Protein AF-A0A2N0KGY6-F1 (afdb_monomer_lite)

pLDDT: mean 91.1, std 5.98, range [61.97, 98.06]

Foldseek 3Di:
DDPCLQVLLVCLVVLVVVLVVVLVPDDPVCVVVSVVSNVVSVVVSVVSVVVCVVPDDPPDPDDRNDDDDDPD

Sequence (72 aa):
MNAFDQTALFMVIVVPLVGALISMFIAKDRPKDAWYFAILVSFITLVLSIAIFARYDYTAGGFQFTRDFQWL

Structure (mmCIF, N/CA/C/O backbone):
data_AF-A0A2N0KGY6-F1
#
_entry.id   AF-A0A2N0KGY6-F1
#
loop_
_atom_site.group_PDB
_atom_site.id
_atom_site.type_symbol
_atom_site.label_atom_id
_atom_site.label_alt_id
_atom_site.label_comp_id
_atom_site.label_asym_id
_atom_site.label_entity_id
_atom_site.label_seq_id
_atom_site.pdbx_PDB_ins_code
_atom_site.Cartn_x
_atom_site.Cartn_y
_atom_site.Cartn_z
_atom_site.occupancy
_atom_site.B_iso_or_equiv
_atom_site.auth_seq_id
_atom_site.auth_comp_id
_atom_site.auth_asym_id
_atom_site.auth_atom_id
_atom_site.pdbx_PDB_model_num
ATOM 1 N N . MET A 1 1 ? 5.073 -8.182 -20.043 1.00 61.97 1 MET A N 1
ATOM 2 C CA . MET A 1 1 ? 4.638 -7.580 -18.764 1.00 61.97 1 MET A CA 1
ATOM 3 C C . MET A 1 1 ? 5.471 -8.200 -17.664 1.00 61.97 1 MET A C 1
ATOM 5 O O . MET A 1 1 ? 5.559 -9.424 -17.625 1.00 61.97 1 MET A O 1
ATOM 9 N N . ASN A 1 2 ? 6.139 -7.394 -16.843 1.00 79.62 2 ASN A N 1
ATOM 10 C CA . ASN A 1 2 ? 6.911 -7.921 -15.726 1.00 79.62 2 ASN A CA 1
ATOM 11 C C . ASN A 1 2 ? 5.940 -8.456 -14.658 1.00 79.62 2 ASN A C 1
ATOM 13 O O . ASN A 1 2 ? 4.918 -7.828 -14.375 1.00 79.62 2 ASN A O 1
ATOM 17 N N . ALA A 1 3 ? 6.251 -9.609 -14.060 1.00 81.56 3 ALA A N 1
ATOM 18 C CA . ALA A 1 3 ? 5.487 -10.138 -12.929 1.00 81.56 3 ALA A CA 1
ATOM 19 C C . ALA A 1 3 ? 5.458 -9.133 -11.765 1.00 81.56 3 ALA A C 1
ATOM 21 O O . ALA A 1 3 ? 4.463 -9.039 -11.042 1.00 81.56 3 ALA A O 1
ATOM 22 N N . PHE A 1 4 ? 6.524 -8.339 -11.622 1.00 84.88 4 PHE A N 1
ATOM 23 C CA . PHE A 1 4 ? 6.585 -7.255 -10.654 1.00 84.88 4 PHE A CA 1
ATOM 24 C C . PHE A 1 4 ? 5.487 -6.209 -10.887 1.00 84.88 4 PHE A C 1
ATOM 26 O O . PHE A 1 4 ? 4.746 -5.930 -9.951 1.00 84.88 4 PHE A O 1
ATOM 33 N N . ASP A 1 5 ? 5.323 -5.695 -12.109 1.00 87.44 5 ASP A N 1
ATOM 34 C CA . ASP A 1 5 ? 4.381 -4.603 -12.406 1.00 87.44 5 ASP A CA 1
ATOM 35 C C . ASP A 1 5 ? 2.931 -5.009 -12.135 1.00 87.44 5 ASP A C 1
ATOM 37 O O . ASP A 1 5 ? 2.165 -4.264 -11.522 1.00 87.44 5 ASP A O 1
ATOM 41 N N . GLN A 1 6 ? 2.565 -6.234 -12.528 1.00 87.56 6 GLN A N 1
ATOM 42 C CA . GLN A 1 6 ? 1.227 -6.776 -12.285 1.00 87.56 6 GLN A CA 1
ATOM 43 C C . GLN A 1 6 ? 0.948 -6.940 -10.789 1.00 87.56 6 GLN A C 1
ATOM 45 O O . GLN A 1 6 ? -0.131 -6.587 -10.308 1.00 87.56 6 GLN A O 1
ATOM 50 N N . THR A 1 7 ? 1.926 -7.464 -10.048 1.00 91.56 7 THR A N 1
ATOM 51 C CA . THR A 1 7 ? 1.778 -7.704 -8.610 1.00 91.56 7 THR A CA 1
ATOM 52 C C . THR A 1 7 ? 1.778 -6.386 -7.833 1.00 91.56 7 THR A C 1
ATOM 54 O O . THR A 1 7 ? 0.971 -6.212 -6.924 1.00 91.56 7 THR A O 1
ATOM 57 N N . ALA A 1 8 ? 2.628 -5.432 -8.215 1.00 92.31 8 ALA A N 1
ATOM 58 C CA . ALA A 1 8 ? 2.709 -4.092 -7.644 1.00 92.31 8 ALA A CA 1
ATOM 59 C C . ALA A 1 8 ? 1.391 -3.321 -7.794 1.00 92.31 8 ALA A C 1
ATOM 61 O O . ALA A 1 8 ? 0.851 -2.834 -6.799 1.00 92.31 8 ALA A O 1
ATOM 62 N N . LEU A 1 9 ? 0.845 -3.276 -9.016 1.00 92.88 9 LEU A N 1
ATOM 63 C CA . LEU A 1 9 ? -0.443 -2.643 -9.302 1.00 92.88 9 LEU A CA 1
ATOM 64 C C . LEU A 1 9 ? -1.558 -3.253 -8.447 1.00 92.88 9 LEU A C 1
ATOM 66 O O . LEU A 1 9 ? -2.329 -2.538 -7.809 1.00 92.88 9 LEU A O 1
ATOM 70 N N . PHE A 1 10 ? -1.629 -4.585 -8.415 1.00 94.12 10 PHE A N 1
ATOM 71 C CA . PHE A 1 10 ? -2.643 -5.288 -7.640 1.00 94.12 10 PHE A CA 1
ATOM 72 C C . PHE A 1 10 ? -2.513 -5.010 -6.139 1.00 94.12 10 PHE A C 1
ATOM 74 O O . PHE A 1 10 ? -3.512 -4.702 -5.491 1.00 94.12 10 PHE A O 1
ATOM 81 N N . MET A 1 11 ? -1.297 -5.062 -5.589 1.00 94.25 11 MET A N 1
ATOM 82 C CA . MET A 1 11 ? -1.052 -4.825 -4.165 1.00 94.25 11 MET A CA 1
ATOM 83 C C . MET A 1 11 ? -1.419 -3.401 -3.734 1.00 94.25 11 MET A C 1
ATOM 85 O O . MET A 1 11 ? -2.063 -3.244 -2.699 1.00 94.25 11 MET A O 1
ATOM 89 N N . VAL A 1 12 ? -1.081 -2.375 -4.523 1.00 94.88 12 VAL A N 1
ATOM 90 C CA . VAL A 1 12 ? -1.430 -0.976 -4.198 1.00 94.88 12 VAL A CA 1
ATOM 91 C C . VAL A 1 12 ? -2.937 -0.741 -4.140 1.00 94.88 12 VAL A C 1
ATOM 93 O O . VAL A 1 12 ? -3.387 0.098 -3.366 1.00 94.88 12 VAL A O 1
ATOM 96 N N . ILE A 1 13 ? -3.725 -1.494 -4.907 1.00 94.50 13 ILE A N 1
ATOM 97 C CA . ILE A 1 13 ? -5.190 -1.403 -4.879 1.00 94.50 13 ILE A CA 1
ATOM 98 C C . ILE A 1 13 ? -5.762 -2.239 -3.726 1.00 94.50 13 ILE A C 1
ATOM 100 O O . ILE A 1 13 ? -6.607 -1.769 -2.963 1.00 94.50 13 ILE A O 1
ATOM 104 N N . VAL A 1 14 ? -5.315 -3.489 -3.588 1.00 96.38 14 VAL A N 1
ATOM 105 C CA . VAL A 1 14 ? -5.924 -4.459 -2.668 1.00 96.38 14 VAL A CA 1
ATOM 106 C C . VAL A 1 14 ? -5.583 -4.186 -1.213 1.00 96.38 14 VAL A C 1
ATOM 108 O O . VAL A 1 14 ? -6.442 -4.379 -0.362 1.00 96.38 14 VAL A O 1
ATOM 111 N N . VAL A 1 15 ? -4.378 -3.716 -0.896 1.00 96.44 15 VAL A N 1
ATOM 112 C CA . VAL A 1 15 ? -3.974 -3.461 0.496 1.00 96.44 15 VAL A CA 1
ATOM 113 C C . VAL A 1 15 ? -4.862 -2.422 1.195 1.00 96.44 15 VAL A C 1
ATOM 115 O O . VAL A 1 15 ? -5.424 -2.757 2.242 1.00 96.44 15 VAL A O 1
ATOM 118 N N . PRO A 1 16 ? -5.065 -1.201 0.659 1.00 96.12 16 PRO A N 1
ATOM 119 C CA . PRO A 1 16 ? -5.964 -0.236 1.289 1.00 96.12 16 PRO A CA 1
ATOM 120 C C . PRO A 1 16 ? -7.427 -0.694 1.252 1.00 96.12 16 PRO A C 1
ATOM 122 O O . PRO A 1 16 ? -8.159 -0.443 2.207 1.00 96.12 16 PRO A O 1
ATOM 125 N N . LEU A 1 17 ? -7.851 -1.416 0.206 1.00 97.00 17 LEU A N 1
ATOM 126 C CA . LEU A 1 17 ? -9.209 -1.958 0.110 1.00 97.00 17 LEU A CA 1
ATOM 127 C C . LEU A 1 17 ? -9.489 -3.004 1.199 1.00 97.00 17 LEU A C 1
ATOM 129 O O . LEU A 1 17 ? -10.485 -2.908 1.910 1.00 97.00 17 LEU A O 1
ATOM 133 N N . VAL A 1 18 ? -8.602 -3.986 1.359 1.00 97.12 18 VAL A N 1
ATOM 134 C CA . VAL A 1 18 ? -8.701 -5.013 2.405 1.00 97.12 18 VAL A CA 1
ATOM 135 C C . VAL A 1 18 ? -8.601 -4.371 3.781 1.00 97.12 18 VAL A C 1
ATOM 137 O O . VAL A 1 18 ? -9.369 -4.732 4.667 1.00 97.12 18 VAL A O 1
ATOM 140 N N . GLY A 1 19 ? -7.726 -3.378 3.958 1.00 95.12 19 GLY A N 1
ATOM 141 C CA . GLY A 1 19 ? -7.683 -2.584 5.180 1.00 95.12 19 GLY A CA 1
ATOM 142 C C . GLY A 1 19 ? -9.035 -1.939 5.491 1.00 95.12 19 GLY A C 1
ATOM 143 O O . GLY A 1 19 ? -9.568 -2.121 6.581 1.00 95.12 19 GLY A O 1
ATOM 144 N N . ALA A 1 20 ? -9.651 -1.265 4.521 1.00 94.50 20 ALA A N 1
ATOM 145 C CA . ALA A 1 20 ? -10.978 -0.679 4.695 1.00 94.50 20 ALA A CA 1
ATOM 146 C C . ALA A 1 20 ? -12.038 -1.736 5.065 1.00 94.50 20 ALA A C 1
ATOM 148 O O . ALA A 1 20 ? -12.789 -1.534 6.019 1.00 94.50 20 ALA A O 1
ATOM 149 N N . LEU A 1 21 ? -12.054 -2.888 4.389 1.00 96.50 21 LEU A N 1
ATOM 150 C CA . LEU A 1 21 ? -12.976 -3.988 4.700 1.00 96.50 21 LEU A CA 1
ATOM 151 C C . LEU A 1 21 ? -12.767 -4.542 6.116 1.00 96.50 21 LEU A C 1
ATOM 153 O O . LEU A 1 21 ? -13.735 -4.743 6.842 1.00 96.50 21 LEU A O 1
ATOM 157 N N . ILE A 1 22 ? -11.518 -4.743 6.542 1.00 95.12 22 ILE A N 1
ATOM 158 C CA . ILE A 1 22 ? -11.202 -5.208 7.900 1.00 95.12 22 ILE A CA 1
ATOM 159 C C . ILE A 1 22 ? -11.642 -4.173 8.940 1.00 95.12 22 ILE A C 1
ATOM 161 O O . ILE A 1 22 ? -12.179 -4.542 9.984 1.00 95.12 22 ILE A O 1
ATOM 165 N N . SER A 1 23 ? -11.479 -2.878 8.647 1.00 92.69 23 SER A N 1
ATOM 166 C CA . SER A 1 23 ? -11.874 -1.807 9.568 1.00 92.69 23 SER A CA 1
ATOM 167 C C . SER A 1 23 ? -13.370 -1.815 9.898 1.00 92.69 23 SER A C 1
ATOM 169 O O . SER A 1 23 ? -13.745 -1.409 10.995 1.00 92.69 23 SER A O 1
ATOM 171 N N . MET A 1 24 ? -14.219 -2.354 9.011 1.00 92.62 24 MET A N 1
ATOM 172 C CA . MET A 1 24 ? -15.661 -2.488 9.254 1.00 92.62 24 MET A CA 1
ATOM 173 C C . MET A 1 24 ? -15.988 -3.438 10.412 1.00 92.62 24 MET A C 1
ATOM 175 O O . MET A 1 24 ? -17.059 -3.330 11.004 1.00 92.62 24 MET A O 1
ATOM 179 N N . PHE A 1 25 ? -15.079 -4.357 10.746 1.00 93.56 25 PHE A N 1
ATOM 180 C CA . PHE A 1 25 ? -15.241 -5.287 11.863 1.00 93.56 25 PHE A CA 1
ATOM 181 C C . PHE A 1 25 ? -14.710 -4.726 13.191 1.00 93.56 25 PHE A C 1
ATOM 183 O O . PHE A 1 25 ? -14.850 -5.377 14.226 1.00 93.56 25 PHE A O 1
ATOM 1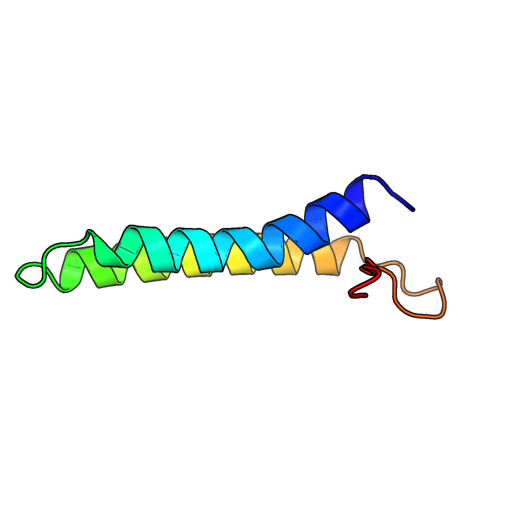90 N N . ILE A 1 26 ? -14.104 -3.532 13.191 1.00 91.00 26 ILE A N 1
ATOM 191 C CA . ILE A 1 26 ? -13.623 -2.892 14.417 1.00 91.00 26 ILE A CA 1
ATOM 192 C C . ILE A 1 26 ? -14.810 -2.272 15.154 1.00 91.00 26 ILE A C 1
ATOM 194 O O . ILE A 1 26 ? -15.589 -1.495 14.601 1.00 91.00 26 ILE A O 1
ATOM 198 N N . ALA A 1 27 ? -14.946 -2.629 16.429 1.00 84.12 27 ALA A N 1
ATOM 199 C CA . ALA A 1 27 ? -16.060 -2.200 17.253 1.00 84.12 27 ALA A CA 1
ATOM 200 C C . ALA A 1 27 ? -16.041 -0.676 17.493 1.00 84.12 27 ALA A C 1
ATOM 202 O O . ALA A 1 27 ? -15.004 -0.066 17.767 1.00 84.12 27 ALA A O 1
ATOM 203 N N . LYS A 1 28 ? -17.217 -0.046 17.377 1.00 82.69 28 LYS A N 1
ATOM 204 C CA . LYS A 1 28 ? -17.390 1.419 17.428 1.00 82.69 28 LYS A CA 1
ATOM 205 C C . LYS A 1 28 ? -17.006 2.036 18.779 1.00 82.69 28 LYS A C 1
ATOM 207 O O . LYS A 1 28 ? -16.668 3.215 18.846 1.00 82.69 28 LYS A O 1
ATOM 212 N N . ASP A 1 29 ? -17.064 1.254 19.848 1.00 88.06 29 ASP A N 1
ATOM 213 C CA . ASP A 1 29 ? -16.685 1.637 21.209 1.00 88.06 29 ASP A CA 1
ATOM 214 C C . ASP A 1 29 ? -15.167 1.818 21.387 1.00 88.06 29 ASP A C 1
ATOM 216 O O . ASP A 1 29 ? -14.734 2.382 22.393 1.00 88.06 29 ASP A O 1
ATOM 220 N N . ARG A 1 30 ? -14.351 1.412 20.400 1.00 87.25 30 ARG A N 1
ATOM 221 C CA . ARG A 1 30 ? -12.883 1.517 20.436 1.00 87.25 30 ARG A CA 1
ATOM 222 C C . ARG A 1 30 ? -12.321 2.353 19.279 1.00 87.25 30 ARG A C 1
ATOM 224 O O . ARG A 1 30 ? -11.584 1.842 18.435 1.00 87.25 30 ARG A O 1
ATOM 231 N N . PRO A 1 31 ? -12.580 3.675 19.250 1.00 87.44 31 PRO A N 1
ATOM 232 C CA . PRO A 1 31 ? -12.113 4.542 18.165 1.00 87.44 31 PRO A CA 1
ATOM 233 C C . PRO A 1 31 ? -10.582 4.610 18.060 1.00 87.44 31 PRO A C 1
ATOM 235 O O . PRO A 1 31 ? -10.048 4.824 16.974 1.00 87.44 31 PRO A O 1
ATOM 238 N N . LYS A 1 32 ? -9.861 4.401 19.171 1.00 92.19 32 LYS A N 1
ATOM 239 C CA . LYS A 1 32 ? -8.391 4.358 19.178 1.00 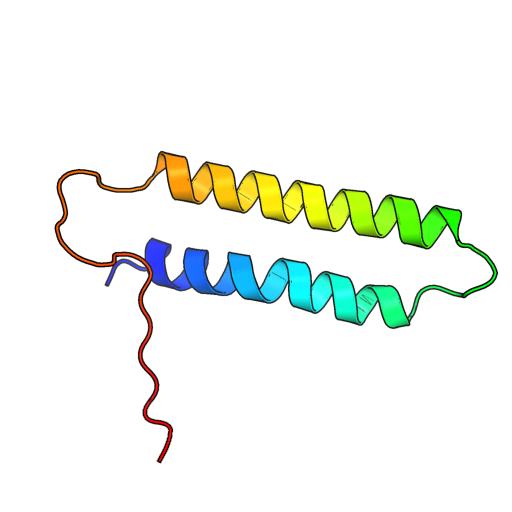92.19 32 LYS A CA 1
ATOM 240 C C . LYS A 1 32 ? -7.849 3.163 18.392 1.00 92.19 32 LYS A C 1
ATOM 242 O O . LYS A 1 32 ? -6.896 3.333 17.640 1.00 92.19 32 LYS A O 1
ATOM 247 N N . ASP A 1 33 ? -8.473 1.994 18.516 1.00 91.62 33 ASP A N 1
ATOM 248 C CA . ASP A 1 33 ? -8.038 0.773 17.828 1.00 91.62 33 ASP A CA 1
ATOM 249 C C . ASP A 1 33 ? -8.218 0.923 16.311 1.00 91.62 33 ASP A C 1
ATOM 251 O O . ASP A 1 33 ? -7.302 0.630 15.543 1.00 91.62 33 ASP A O 1
ATOM 255 N N . ALA A 1 34 ? -9.357 1.486 15.886 1.00 91.62 34 ALA A N 1
ATOM 256 C CA . ALA A 1 34 ? -9.611 1.823 14.485 1.00 91.62 34 ALA A CA 1
ATOM 257 C C . ALA A 1 34 ? -8.582 2.824 13.934 1.00 91.62 34 ALA A C 1
ATOM 259 O O . ALA A 1 34 ? -8.106 2.669 12.809 1.00 91.62 34 ALA A O 1
ATOM 260 N N . TRP A 1 35 ? -8.204 3.827 14.732 1.00 93.00 35 TRP A N 1
ATOM 261 C CA . TRP A 1 35 ? -7.215 4.830 14.341 1.00 93.00 35 TRP A CA 1
ATOM 262 C C . TRP A 1 35 ? -5.815 4.233 14.149 1.00 93.00 35 TRP A C 1
ATOM 264 O O . TRP A 1 35 ? -5.198 4.445 13.105 1.00 93.00 35 TRP A O 1
ATOM 274 N N . TYR A 1 36 ? -5.330 3.429 15.102 1.00 95.75 36 TYR A N 1
ATOM 275 C CA . TYR A 1 36 ? -4.036 2.748 14.968 1.00 95.75 36 TYR A CA 1
ATOM 276 C C . TYR A 1 36 ? -4.017 1.773 13.791 1.00 95.75 36 TYR A C 1
ATOM 278 O O . TYR A 1 36 ? -3.030 1.707 13.056 1.00 95.75 36 TYR A O 1
ATOM 286 N N . PHE A 1 37 ? -5.116 1.050 13.578 1.00 95.31 37 PHE A N 1
ATOM 287 C CA . PHE A 1 37 ? -5.253 0.155 12.439 1.00 95.31 37 PHE A CA 1
ATOM 288 C C . PHE A 1 37 ? -5.193 0.916 11.104 1.00 95.31 37 PHE A C 1
ATOM 290 O O . PHE A 1 37 ? -4.439 0.532 10.209 1.00 95.31 37 PHE A O 1
ATOM 297 N N . ALA A 1 38 ? -5.909 2.038 10.983 1.00 95.00 38 ALA A N 1
ATOM 298 C CA . ALA A 1 38 ? -5.872 2.876 9.786 1.00 95.00 38 ALA A CA 1
ATOM 299 C C . ALA A 1 38 ? -4.467 3.439 9.507 1.00 95.00 38 ALA A C 1
ATOM 301 O O . ALA A 1 38 ? -4.033 3.464 8.351 1.00 95.00 38 ALA A O 1
ATOM 302 N N . ILE A 1 39 ? -3.727 3.836 10.550 1.00 97.12 39 ILE A N 1
ATOM 303 C CA . ILE A 1 39 ? -2.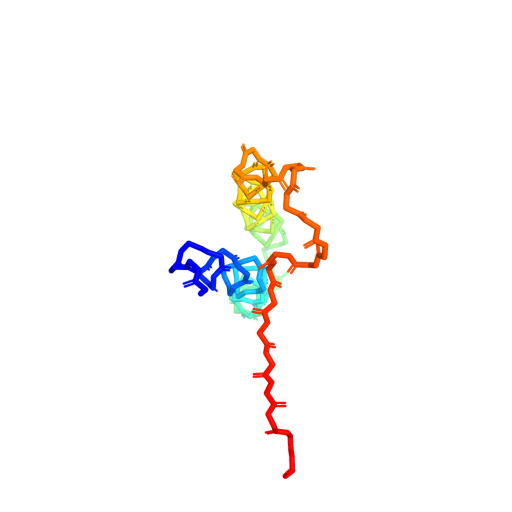324 4.263 10.425 1.00 97.12 39 ILE A CA 1
ATOM 304 C C . ILE A 1 39 ? -1.457 3.129 9.894 1.00 97.12 39 ILE A C 1
ATOM 306 O O . ILE A 1 39 ? -0.678 3.347 8.969 1.00 97.12 39 ILE A O 1
ATOM 310 N N . LEU A 1 40 ? -1.602 1.921 10.441 1.00 97.31 40 LEU A N 1
ATOM 311 C CA . LEU A 1 40 ? -0.830 0.759 10.012 1.00 97.31 40 LEU A CA 1
ATOM 312 C C . LEU A 1 40 ? -1.083 0.434 8.534 1.00 97.31 40 LEU A C 1
ATOM 314 O O . LEU A 1 40 ? -0.132 0.283 7.769 1.00 97.31 40 LEU A O 1
ATOM 318 N N . VAL A 1 41 ? -2.348 0.396 8.105 1.00 97.38 41 VAL A N 1
ATOM 319 C CA . VAL A 1 41 ? -2.715 0.158 6.696 1.00 97.38 41 VAL A CA 1
ATOM 320 C C . VAL A 1 41 ? -2.152 1.254 5.786 1.00 97.38 41 VAL A C 1
ATOM 322 O O . VAL A 1 41 ? -1.592 0.960 4.725 1.00 97.38 41 VAL A O 1
ATOM 325 N N . SER A 1 42 ? -2.256 2.517 6.206 1.00 97.12 42 SER A N 1
ATOM 326 C CA . SER A 1 42 ? -1.731 3.660 5.449 1.00 97.12 42 SER A CA 1
ATOM 327 C C . SER A 1 42 ? -0.211 3.597 5.320 1.00 97.12 42 SER A C 1
ATOM 329 O O . SER A 1 42 ? 0.327 3.826 4.240 1.00 97.12 42 SER A O 1
ATOM 331 N N . PHE A 1 43 ? 0.485 3.221 6.393 1.00 98.06 43 PHE A N 1
ATOM 332 C CA . PHE A 1 43 ? 1.933 3.056 6.396 1.00 98.06 43 PHE A CA 1
ATOM 333 C C . PHE A 1 43 ? 2.382 1.944 5.441 1.00 98.06 43 PHE A C 1
ATOM 335 O O . PHE A 1 43 ? 3.287 2.161 4.639 1.00 98.06 43 PHE A O 1
ATOM 342 N N . ILE A 1 44 ? 1.712 0.785 5.449 1.00 97.62 44 ILE A N 1
ATOM 343 C CA . ILE A 1 44 ? 2.003 -0.303 4.499 1.00 97.62 44 ILE A CA 1
ATOM 344 C C . ILE A 1 44 ? 1.785 0.173 3.055 1.00 97.62 44 ILE A C 1
ATOM 346 O O . ILE A 1 44 ? 2.628 -0.063 2.189 1.00 97.62 44 ILE A O 1
ATOM 350 N N . THR A 1 45 ? 0.688 0.889 2.797 1.00 97.12 45 THR A N 1
ATOM 351 C CA . THR A 1 45 ? 0.372 1.431 1.463 1.00 97.12 45 THR A CA 1
ATOM 352 C C . THR A 1 45 ? 1.424 2.445 0.999 1.00 97.12 45 THR A C 1
ATOM 354 O O . THR A 1 45 ? 1.826 2.443 -0.167 1.00 97.12 45 THR A O 1
ATOM 357 N N . LEU A 1 46 ? 1.927 3.277 1.913 1.00 97.62 46 LEU A N 1
ATOM 358 C CA . LEU A 1 46 ? 3.002 4.227 1.638 1.00 97.62 46 LEU A CA 1
ATOM 359 C C . LEU A 1 46 ? 4.312 3.511 1.293 1.00 97.62 46 LEU A C 1
ATOM 361 O O . LEU A 1 46 ? 4.943 3.843 0.292 1.00 97.62 46 LEU A O 1
ATOM 365 N N . VAL A 1 47 ? 4.703 2.504 2.080 1.00 97.56 47 VAL A N 1
ATOM 366 C CA . VAL A 1 47 ? 5.916 1.710 1.824 1.00 97.56 47 VAL A CA 1
ATOM 367 C C . VAL A 1 47 ? 5.841 1.026 0.458 1.00 97.56 47 VAL A C 1
ATOM 369 O O . VAL A 1 47 ? 6.807 1.079 -0.304 1.00 97.56 47 VAL A O 1
ATOM 372 N N . LEU A 1 48 ? 4.688 0.445 0.108 1.00 95.94 48 LEU A N 1
ATOM 373 C CA . LEU A 1 48 ? 4.461 -0.134 -1.219 1.00 95.94 48 LEU A CA 1
ATOM 374 C C . LEU A 1 48 ? 4.596 0.915 -2.325 1.00 95.94 48 LEU A C 1
ATOM 376 O O . LEU A 1 48 ? 5.283 0.672 -3.313 1.00 95.94 48 LEU A O 1
ATOM 380 N N . SER A 1 49 ? 4.000 2.094 -2.140 1.00 96.06 49 SER A N 1
ATOM 381 C CA . SER A 1 49 ? 4.073 3.186 -3.118 1.00 96.06 49 SER A CA 1
ATOM 382 C C . SER A 1 49 ? 5.514 3.654 -3.345 1.00 96.06 49 SER A C 1
ATOM 384 O O . SER A 1 49 ? 5.932 3.829 -4.488 1.00 96.06 49 SER A O 1
ATOM 386 N N . ILE A 1 50 ? 6.309 3.785 -2.277 1.00 97.19 50 ILE A N 1
ATOM 387 C CA . ILE A 1 50 ? 7.737 4.129 -2.369 1.00 97.19 50 ILE A CA 1
ATOM 388 C C . ILE A 1 50 ? 8.519 3.023 -3.087 1.00 97.19 50 ILE A C 1
ATOM 390 O O . ILE A 1 50 ? 9.341 3.320 -3.950 1.00 97.19 50 ILE A O 1
ATOM 394 N N . ALA A 1 51 ? 8.263 1.751 -2.770 1.00 93.88 51 ALA A N 1
ATOM 395 C CA . ALA A 1 51 ? 8.942 0.623 -3.410 1.00 93.88 51 ALA A CA 1
ATOM 396 C C . ALA A 1 51 ? 8.665 0.552 -4.922 1.00 93.88 51 ALA A C 1
ATOM 398 O O . ALA A 1 51 ? 9.557 0.214 -5.701 1.00 93.88 51 ALA A O 1
ATOM 399 N N . ILE A 1 52 ? 7.442 0.890 -5.332 1.00 93.62 52 ILE A N 1
ATOM 400 C CA . ILE A 1 52 ? 7.031 0.985 -6.736 1.00 93.62 52 ILE A CA 1
ATOM 401 C C . ILE A 1 52 ? 7.732 2.157 -7.416 1.00 93.62 52 ILE A C 1
ATOM 403 O O . ILE A 1 52 ? 8.337 1.977 -8.469 1.00 93.62 52 ILE A O 1
ATOM 407 N N . PHE 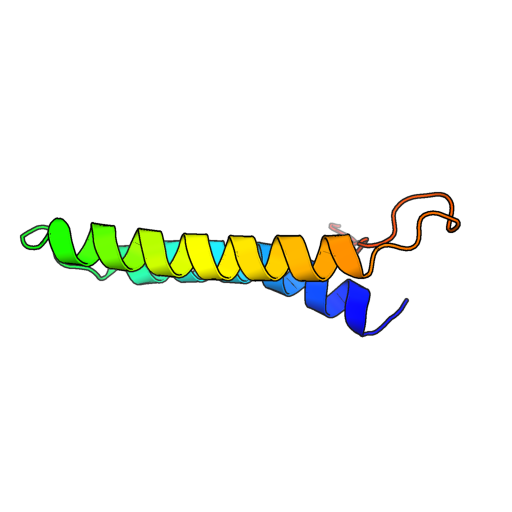A 1 53 ? 7.717 3.331 -6.784 1.00 93.12 53 PHE A N 1
ATOM 408 C CA . PHE A 1 53 ? 8.386 4.524 -7.294 1.00 93.12 53 PHE A CA 1
ATOM 409 C C . PHE A 1 53 ? 9.897 4.314 -7.481 1.00 93.12 53 PHE A C 1
ATOM 411 O O . PHE A 1 53 ? 10.458 4.691 -8.506 1.00 93.12 53 PHE A O 1
ATOM 418 N N . ALA A 1 54 ? 10.556 3.651 -6.529 1.00 92.62 54 ALA A N 1
ATOM 419 C CA . ALA A 1 54 ? 11.988 3.364 -6.593 1.00 92.62 54 ALA A CA 1
ATOM 420 C C . ALA A 1 54 ? 12.375 2.401 -7.730 1.00 92.62 54 ALA A C 1
ATOM 422 O O . ALA A 1 54 ? 13.529 2.382 -8.150 1.00 92.62 54 ALA A O 1
ATOM 423 N N . ARG A 1 55 ? 11.430 1.585 -8.210 1.00 89.94 55 ARG A N 1
ATOM 424 C CA . ARG A 1 55 ? 11.636 0.614 -9.296 1.00 89.94 55 ARG A CA 1
ATOM 425 C C . ARG A 1 55 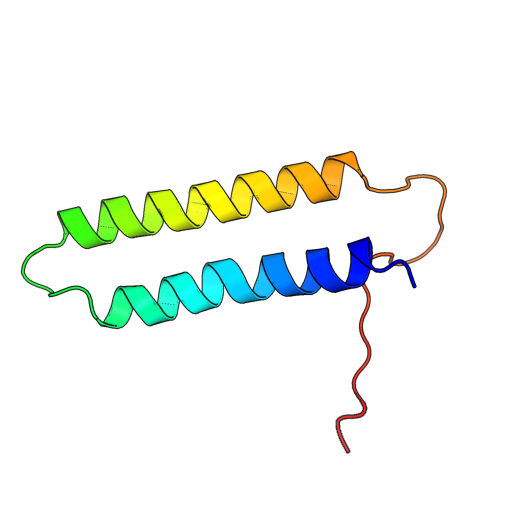? 11.072 1.076 -10.639 1.00 89.94 55 ARG A C 1
ATOM 427 O O . ARG A 1 55 ? 11.117 0.310 -11.594 1.00 89.94 55 ARG A O 1
ATOM 434 N N . TYR A 1 56 ? 10.542 2.294 -10.705 1.00 89.94 56 TYR A N 1
ATOM 435 C CA . TYR A 1 56 ? 10.001 2.866 -11.928 1.00 89.94 56 TYR A CA 1
ATOM 436 C C . TYR A 1 56 ? 11.107 3.094 -12.968 1.00 89.94 56 TYR A C 1
ATOM 438 O O . TYR A 1 56 ? 12.141 3.688 -12.657 1.00 89.94 56 TYR A O 1
ATOM 446 N N . ASP A 1 57 ? 10.887 2.648 -14.206 1.00 90.12 57 ASP A N 1
ATOM 447 C CA . ASP A 1 57 ? 11.836 2.861 -15.302 1.00 90.12 57 ASP A CA 1
ATOM 448 C C . ASP A 1 57 ? 11.577 4.211 -15.987 1.00 90.12 57 ASP A C 1
ATOM 450 O O . ASP A 1 57 ? 10.660 4.364 -16.783 1.00 90.12 57 ASP A O 1
ATOM 454 N N . TYR A 1 58 ? 12.400 5.218 -15.723 1.00 88.25 58 TYR A N 1
ATOM 455 C CA . TYR A 1 58 ? 12.210 6.551 -16.309 1.00 88.25 58 TYR A CA 1
ATOM 456 C C . TYR A 1 58 ? 12.468 6.621 -17.822 1.00 88.25 58 TYR A C 1
ATOM 458 O O . TYR A 1 58 ? 12.153 7.633 -18.447 1.00 88.25 58 TYR A O 1
ATOM 466 N N . THR A 1 59 ? 13.056 5.578 -18.410 1.00 89.62 59 THR A N 1
ATOM 467 C CA . THR A 1 59 ? 13.395 5.524 -19.838 1.00 89.62 59 THR A CA 1
ATOM 468 C C . THR A 1 59 ? 12.348 4.790 -20.667 1.00 89.62 59 THR A C 1
ATOM 470 O O . THR A 1 59 ? 12.251 5.012 -21.876 1.00 89.62 59 THR A O 1
ATOM 473 N N . ALA A 1 60 ? 11.522 3.960 -20.028 1.00 85.81 60 ALA A N 1
ATOM 474 C CA . ALA A 1 60 ? 10.400 3.309 -20.680 1.00 85.81 60 ALA A CA 1
ATOM 475 C C . ALA A 1 60 ? 9.267 4.322 -20.924 1.00 85.81 60 ALA A C 1
ATOM 477 O O . ALA A 1 60 ? 8.680 4.870 -19.991 1.00 85.81 60 ALA A O 1
ATOM 478 N N . GLY A 1 61 ? 8.959 4.576 -22.198 1.00 81.69 61 GLY A N 1
ATOM 479 C CA . GLY A 1 61 ? 7.820 5.404 -22.595 1.00 81.69 61 GLY A CA 1
ATOM 480 C C . GLY A 1 61 ? 6.473 4.716 -22.332 1.00 81.69 61 GLY A C 1
ATOM 481 O O . GLY A 1 61 ? 6.371 3.493 -22.377 1.00 81.69 61 GLY A O 1
ATOM 482 N N . GLY A 1 62 ? 5.422 5.509 -22.106 1.00 86.38 62 GLY A N 1
ATOM 483 C CA . GLY A 1 62 ? 4.066 5.010 -21.838 1.00 86.38 62 GLY A CA 1
ATOM 484 C C . GLY A 1 62 ? 3.803 4.669 -20.364 1.00 86.38 62 GLY A C 1
ATOM 485 O O . GLY A 1 62 ? 4.566 5.044 -19.478 1.00 86.38 62 GLY A O 1
ATOM 486 N N . PHE A 1 63 ? 2.685 3.990 -20.088 1.00 87.38 63 PHE A N 1
ATOM 487 C CA . PHE A 1 63 ? 2.326 3.539 -18.737 1.00 87.38 63 PHE A CA 1
ATOM 488 C C . PHE A 1 63 ? 2.919 2.152 -18.442 1.00 87.38 63 PHE A C 1
ATOM 490 O O . PHE A 1 63 ? 2.765 1.237 -19.247 1.00 87.38 63 PHE A O 1
ATOM 497 N N . GLN A 1 64 ? 3.545 1.981 -17.272 1.00 86.50 64 GLN A N 1
ATOM 498 C CA . GLN A 1 64 ? 4.188 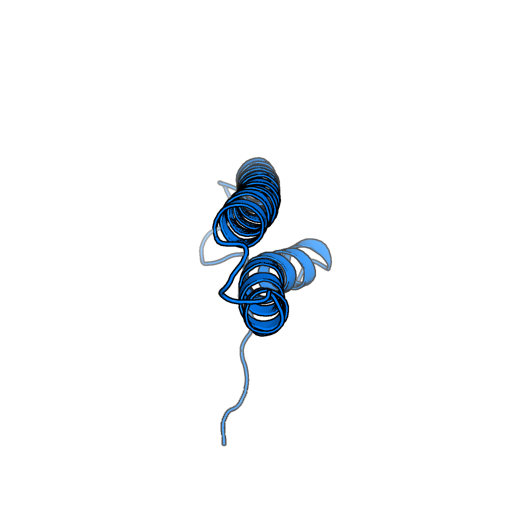0.714 -16.871 1.00 86.50 64 GLN A CA 1
ATOM 499 C C . GLN A 1 64 ? 3.262 -0.219 -16.085 1.00 86.50 64 GLN A C 1
ATOM 501 O O . GLN A 1 64 ? 3.193 -1.416 -16.352 1.00 86.50 64 GLN A O 1
ATOM 506 N N . PHE A 1 65 ? 2.509 0.324 -15.130 1.00 89.31 65 PHE A N 1
ATOM 507 C CA . PHE A 1 65 ? 1.607 -0.447 -14.274 1.00 89.31 65 PHE A CA 1
ATOM 508 C C . PHE A 1 65 ? 0.206 -0.522 -14.889 1.00 89.31 65 PHE A C 1
ATOM 510 O O . PHE A 1 65 ? -0.736 0.077 -14.372 1.00 89.31 65 PHE A O 1
ATOM 517 N N . THR A 1 66 ? 0.064 -1.228 -16.013 1.00 88.94 66 THR A N 1
ATOM 518 C CA . THR A 1 66 ? -1.221 -1.370 -16.717 1.00 88.94 66 THR A CA 1
ATOM 519 C C . THR A 1 66 ? -1.768 -2.788 -16.644 1.00 88.94 66 THR A C 1
ATOM 521 O O . THR A 1 66 ? -1.036 -3.781 -16.615 1.00 88.94 66 THR A O 1
ATOM 524 N N . ARG A 1 67 ? -3.098 -2.884 -16.594 1.00 85.50 67 ARG A N 1
ATOM 525 C CA . ARG A 1 67 ? -3.828 -4.142 -16.710 1.00 85.50 67 ARG A CA 1
ATOM 526 C C . ARG A 1 67 ? -5.180 -3.862 -17.345 1.00 85.50 67 ARG A C 1
ATOM 528 O O . ARG A 1 67 ? -6.014 -3.202 -16.730 1.00 85.50 67 ARG A O 1
ATOM 535 N N . ASP A 1 68 ? -5.374 -4.386 -18.545 1.00 86.56 68 ASP A N 1
ATOM 536 C CA . ASP A 1 68 ? -6.620 -4.239 -19.285 1.00 86.56 68 ASP A CA 1
ATOM 537 C C . ASP A 1 68 ? -7.561 -5.405 -18.990 1.00 86.56 68 ASP A C 1
ATOM 539 O O . ASP A 1 68 ? -7.142 -6.560 -18.871 1.00 86.56 68 ASP A O 1
ATOM 543 N N . PHE A 1 69 ? -8.847 -5.089 -18.877 1.00 84.50 69 PHE A N 1
ATOM 544 C CA . PHE A 1 69 ? -9.913 -6.066 -18.724 1.00 84.50 69 PHE A CA 1
ATOM 545 C C . PHE A 1 69 ? -10.975 -5.801 -19.771 1.00 84.50 69 PHE A C 1
ATOM 547 O O . PHE A 1 69 ? -11.500 -4.691 -19.864 1.00 84.50 69 PHE A O 1
ATOM 554 N N . GLN A 1 70 ? -11.314 -6.832 -20.536 1.00 89.69 70 GLN A N 1
ATOM 555 C CA . GLN A 1 70 ? -12.488 -6.770 -21.385 1.00 89.69 70 GLN A CA 1
ATOM 556 C C . GLN A 1 70 ? -13.724 -6.817 -20.482 1.00 89.69 70 GLN A C 1
ATOM 558 O O . GLN A 1 70 ? -13.936 -7.786 -19.754 1.00 89.69 70 GLN A O 1
ATOM 563 N N . TRP A 1 71 ? -14.490 -5.728 -20.479 1.00 84.00 71 TRP A N 1
ATOM 564 C CA . TRP A 1 71 ? -15.627 -5.563 -19.574 1.00 84.00 71 TRP A CA 1
ATOM 565 C C . TRP A 1 71 ? -16.946 -6.105 -20.155 1.00 84.00 71 TRP A C 1
ATOM 567 O O . TRP A 1 71 ? -17.878 -6.349 -19.392 1.00 84.00 71 TRP A O 1
ATOM 577 N N . LEU A 1 72 ? -17.009 -6.331 -21.476 1.00 79.81 72 LEU A N 1
ATOM 578 C CA . LEU A 1 72 ? -18.140 -6.898 -22.227 1.00 79.81 72 LEU A CA 1
ATOM 579 C C . LEU A 1 72 ? -17.641 -7.815 -23.346 1.00 79.81 72 LEU A C 1
ATOM 581 O O . LEU A 1 72 ? -16.709 -7.388 -24.068 1.00 79.81 72 LEU A O 1
#

Secondary structure (DSSP, 8-state):
--HHHHHHHHHHHHHHHHHHHHHTTS-TT-HHHHHHHHHHHHHHHHHHHHHHHHT--TTS-S-SS-------

Radius of gyration: 15.86 Å; chains: 1; bounding box: 32×17×44 Å